Protein AF-A0A2G9LX32-F1 (afdb_monomer)

Nearest PDB str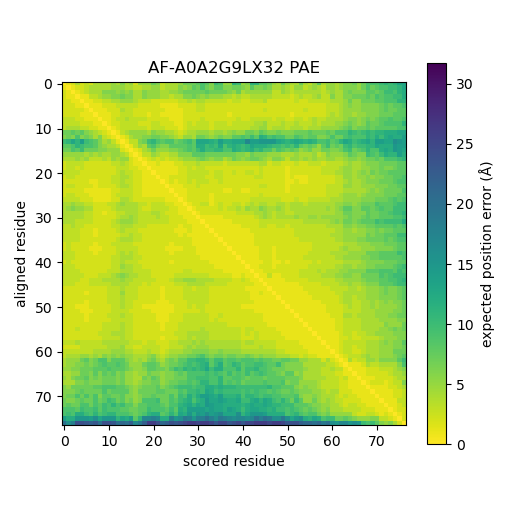uctures (foldseek):
  7vfm-assembly1_A  TM=8.093E-01  e=2.978E-01  Staphylococcus aureus subsp. aureus USA300
  7vfk-assembly1_B  TM=7.908E-01  e=2.978E-01  Staphylococcus aureus subsp. aureus USA300
  7vfk-assembly1_A  TM=7.948E-01  e=2.978E-01  Staphylococcus aureus subsp. aureus USA300
  7ec1-assembly1_B  TM=7.897E-01  e=5.423E-01  Staphylococcus aureus subsp. aureus USA300
  7vfm-assembly2_C  TM=7.803E-01  e=2.055E+00  Staphylococcus aureus subsp. aureus USA300

Solvent-accessible surface area (backbone atoms only — not comparable to full-atom values): 4437 Å² total; per-residue (Å²): 88,93,83,60,53,80,46,75,42,56,56,88,65,71,49,90,88,59,41,70,81,46,33,22,42,65,38,83,81,85,43,72,66,48,54,49,51,52,51,53,39,68,70,33,65,64,59,34,52,47,20,24,52,41,21,42,52,51,53,65,62,61,27,67,70,54,46,49,50,56,49,47,62,63,73,77,104

Radius of gyration: 15.24 Å; Cα contacts (8 Å, |Δi|>4): 74; chains: 1; bounding box: 35×20×42 Å

Mean predicted aligned error: 4.56 Å

pLDDT: mean 90.74, std 6.58, range [56.53, 97.56]

Foldseek 3Di:
DVVLFAAEEEPVVVDPLDDDLQQHPYDHPPDPVSVVVVVVCVPPPVSSNRNSVRNVVSVVCVDPVNVVVVVCVVVVD

Secondary structure (DSSP, 8-state):
-TT-PPPEEEGGG--TT--BTTTBEEE-S-SHHHHHHHHHHHH-HHHHHHHHHHHHHHHHHS-HHHHHHHHHHHHT-

Structure (mmCIF, N/CA/C/O backbone):
data_AF-A0A2G9LX32-F1
#
_entry.id   AF-A0A2G9LX32-F1
#
loop_
_atom_site.group_PDB
_atom_site.id
_atom_site.type_symbol
_atom_site.label_atom_id
_atom_site.label_alt_id
_atom_site.label_comp_id
_atom_site.label_asym_id
_atom_site.label_entity_id
_atom_site.label_seq_id
_atom_site.pdbx_PDB_ins_code
_atom_site.Cartn_x
_atom_site.Cartn_y
_atom_site.Cartn_z
_atom_site.occupancy
_atom_site.B_iso_or_equiv
_atom_site.auth_seq_id
_atom_site.auth_comp_id
_atom_site.auth_asym_id
_atom_site.auth_atom_id
_atom_site.pdbx_PDB_model_num
ATOM 1 N N . MET A 1 1 ? -0.160 6.363 -5.497 1.00 82.00 1 MET A N 1
ATOM 2 C CA . MET A 1 1 ? 1.263 6.403 -5.078 1.00 82.00 1 MET A CA 1
ATOM 3 C C . MET A 1 1 ? 1.850 7.805 -5.169 1.00 82.00 1 MET A C 1
ATOM 5 O O . MET A 1 1 ? 2.241 8.325 -4.137 1.00 82.00 1 MET A O 1
ATOM 9 N N . ALA A 1 2 ? 1.863 8.449 -6.344 1.00 84.06 2 ALA A N 1
ATOM 10 C CA . ALA A 1 2 ? 2.489 9.768 -6.537 1.00 84.06 2 ALA A CA 1
ATOM 11 C C . ALA A 1 2 ? 1.903 10.916 -5.685 1.00 84.06 2 ALA A C 1
ATOM 13 O O . ALA A 1 2 ? 2.586 11.899 -5.427 1.00 84.06 2 ALA A O 1
ATOM 14 N N . SER A 1 3 ? 0.657 10.790 -5.221 1.00 85.56 3 SER A N 1
ATOM 15 C CA . SER A 1 3 ? 0.004 11.780 -4.355 1.00 85.56 3 SER A CA 1
ATOM 16 C C . SER A 1 3 ? 0.500 11.782 -2.904 1.00 85.56 3 SER A C 1
ATOM 18 O O . SER A 1 3 ? 0.129 12.665 -2.139 1.00 85.56 3 SER A O 1
ATOM 20 N N . GLY A 1 4 ? 1.289 10.785 -2.486 1.00 86.94 4 GLY A N 1
ATOM 21 C CA . GLY A 1 4 ? 1.764 10.672 -1.104 1.00 86.94 4 GLY A CA 1
ATOM 22 C C . GLY A 1 4 ? 0.697 10.341 -0.068 1.00 86.94 4 GLY A C 1
ATOM 23 O O . GLY A 1 4 ? 0.911 10.535 1.125 1.00 86.94 4 GLY A O 1
ATOM 24 N N . CYS A 1 5 ? -0.452 9.838 -0.508 1.00 92.38 5 CYS A N 1
ATOM 25 C CA . CYS A 1 5 ? -1.502 9.367 0.382 1.00 92.38 5 CYS A CA 1
ATOM 26 C C . CYS A 1 5 ? -1.218 7.942 0.875 1.00 92.38 5 CYS A C 1
ATOM 28 O O . CYS A 1 5 ? -0.549 7.158 0.200 1.00 92.38 5 CYS A O 1
ATOM 30 N N . LEU A 1 6 ? -1.796 7.592 2.028 1.00 94.19 6 LEU A N 1
ATOM 31 C CA . LEU A 1 6 ? -1.898 6.200 2.456 1.00 94.19 6 LEU A CA 1
ATOM 32 C C . LEU A 1 6 ? -2.765 5.440 1.445 1.00 94.19 6 LEU A C 1
ATOM 34 O O . LEU A 1 6 ? -3.903 5.832 1.192 1.00 94.19 6 LEU A O 1
ATOM 38 N N . LEU A 1 7 ? -2.218 4.376 0.865 1.00 93.19 7 LEU A N 1
ATOM 39 C CA . LEU A 1 7 ? -2.913 3.578 -0.137 1.00 93.19 7 LEU A CA 1
ATOM 40 C C . LEU A 1 7 ? -3.686 2.449 0.522 1.00 93.19 7 LEU A C 1
ATOM 42 O O . LEU A 1 7 ? -3.135 1.701 1.329 1.00 93.19 7 LEU A O 1
ATOM 46 N N . VAL A 1 8 ? -4.946 2.327 0.128 1.00 94.25 8 VAL A N 1
ATOM 47 C CA . VAL A 1 8 ? -5.826 1.221 0.486 1.00 94.25 8 VAL A CA 1
ATOM 48 C C . VAL A 1 8 ? -6.355 0.642 -0.818 1.00 94.25 8 VAL A C 1
ATOM 50 O O . VAL A 1 8 ? -6.891 1.386 -1.639 1.00 94.25 8 VAL A O 1
ATOM 53 N N . CYS A 1 9 ? -6.166 -0.656 -1.025 1.00 93.00 9 CYS A N 1
ATOM 54 C CA . CYS A 1 9 ? -6.513 -1.344 -2.266 1.00 93.00 9 CYS A CA 1
ATOM 55 C C . CYS A 1 9 ? -7.317 -2.606 -1.957 1.00 93.00 9 CYS A C 1
ATOM 57 O O . CYS A 1 9 ? -7.076 -3.249 -0.937 1.00 93.00 9 CYS A O 1
ATOM 59 N N . SER A 1 10 ? -8.241 -2.980 -2.847 1.00 92.62 10 SER A N 1
ATOM 60 C CA . SER A 1 10 ? -8.839 -4.316 -2.785 1.00 92.62 10 SER A CA 1
ATOM 61 C C . SER A 1 10 ? -7.788 -5.358 -3.156 1.00 92.62 10 SER A C 1
ATOM 63 O O . SER A 1 10 ? -6.969 -5.119 -4.047 1.00 92.62 10 SER A O 1
ATOM 65 N N . LYS A 1 11 ? -7.850 -6.531 -2.531 1.00 90.69 11 LYS A N 1
ATOM 66 C CA . LYS A 1 11 ? -7.112 -7.723 -2.957 1.00 90.69 11 LYS A CA 1
ATOM 67 C C . LYS A 1 11 ? -7.385 -8.067 -4.423 1.00 90.69 11 LYS A C 1
ATOM 69 O O . LYS A 1 11 ? -6.452 -8.406 -5.142 1.00 90.69 11 LYS A O 1
ATOM 74 N N . ASP A 1 12 ? -8.612 -7.840 -4.885 1.00 86.94 12 ASP A N 1
ATOM 75 C CA . ASP A 1 12 ? -9.039 -8.102 -6.268 1.00 86.94 12 ASP A CA 1
ATOM 76 C C . ASP A 1 12 ? -8.371 -7.179 -7.294 1.00 86.94 12 ASP A C 1
ATOM 78 O O . ASP A 1 12 ? -8.503 -7.377 -8.497 1.00 86.94 12 ASP A O 1
ATOM 82 N N . SER A 1 13 ? -7.678 -6.126 -6.847 1.00 80.44 13 SER A N 1
ATOM 83 C CA . SER A 1 13 ? -6.955 -5.247 -7.766 1.00 80.44 13 SER A CA 1
ATOM 84 C C . SER A 1 13 ? -5.713 -5.916 -8.369 1.00 80.44 13 SER A C 1
ATOM 86 O O . SER A 1 13 ? -5.199 -5.370 -9.340 1.00 80.44 13 SER A O 1
ATOM 88 N N . GLU A 1 14 ? -5.220 -7.026 -7.789 1.00 74.50 14 GLU A N 1
ATOM 89 C CA . GLU A 1 14 ? -4.065 -7.836 -8.242 1.00 74.50 14 GLU A CA 1
ATOM 90 C C . GLU A 1 14 ? -2.873 -7.019 -8.778 1.00 74.50 14 GLU A C 1
ATOM 92 O O . GLU A 1 14 ? -2.150 -7.420 -9.688 1.00 74.50 14 GLU A O 1
ATOM 97 N N . GLN A 1 15 ? -2.648 -5.828 -8.219 1.00 77.50 15 GLN A N 1
ATOM 98 C CA . GLN A 1 15 ? -1.609 -4.942 -8.721 1.00 77.50 15 GLN A CA 1
ATOM 99 C C . GLN A 1 15 ? -0.251 -5.458 -8.250 1.00 77.50 15 GLN A C 1
ATOM 101 O O . GLN A 1 15 ? 0.091 -5.328 -7.080 1.00 77.50 15 GLN A O 1
ATOM 106 N N . GLU A 1 16 ? 0.577 -5.954 -9.168 1.00 76.25 16 GLU A N 1
ATOM 107 C CA . GLU A 1 16 ? 1.940 -6.436 -8.866 1.00 76.25 16 GLU A CA 1
ATOM 108 C C . GLU A 1 16 ? 2.827 -5.391 -8.164 1.00 76.25 16 GLU A C 1
ATOM 110 O O . GLU A 1 16 ? 3.843 -5.701 -7.537 1.00 76.25 16 GLU A O 1
ATOM 115 N N . ILE A 1 17 ? 2.460 -4.116 -8.290 1.00 83.44 17 ILE A N 1
ATOM 116 C CA . ILE A 1 17 ? 3.208 -2.993 -7.738 1.00 83.44 17 ILE A CA 1
ATOM 117 C C . ILE A 1 17 ? 2.840 -2.686 -6.281 1.00 83.44 17 ILE A C 1
ATOM 119 O O . ILE A 1 17 ? 3.551 -1.895 -5.657 1.00 83.44 17 ILE A O 1
ATOM 123 N N . VAL A 1 18 ? 1.760 -3.272 -5.745 1.00 87.50 18 VAL A N 1
ATOM 124 C CA . VAL A 1 18 ? 1.285 -3.032 -4.376 1.00 87.50 18 VAL A CA 1
ATOM 125 C C . VAL A 1 18 ? 1.550 -4.240 -3.474 1.00 87.50 18 VAL A C 1
ATOM 12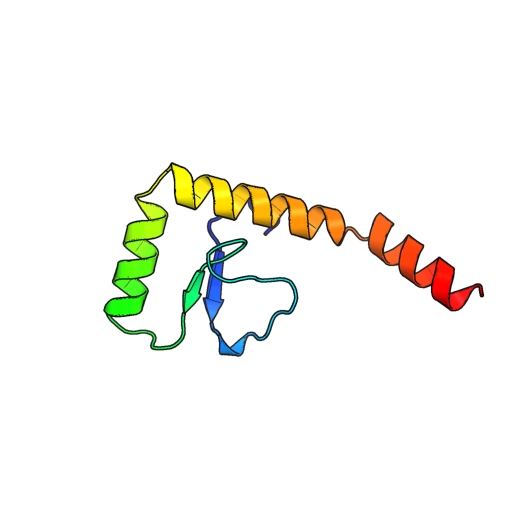7 O O . VAL A 1 18 ? 1.221 -5.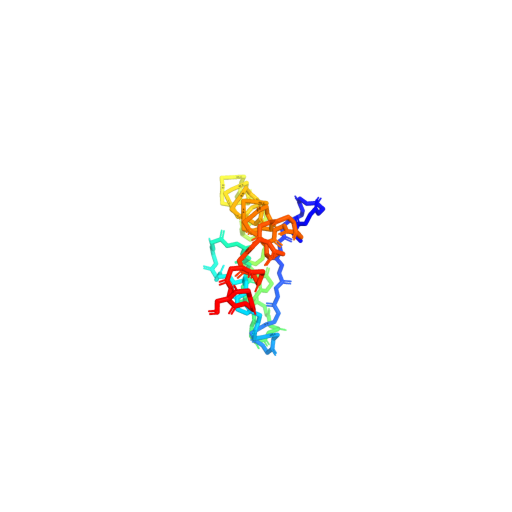373 -3.799 1.00 87.50 18 VAL A O 1
ATOM 130 N N . GLU A 1 19 ? 2.166 -3.995 -2.320 1.00 91.12 19 GLU A N 1
ATOM 131 C CA . GLU A 1 19 ? 2.562 -5.004 -1.340 1.00 91.12 19 GLU A CA 1
ATOM 132 C C . GLU A 1 19 ? 1.925 -4.669 0.019 1.00 91.12 19 GLU A C 1
ATOM 134 O O . GLU A 1 19 ? 2.061 -3.543 0.525 1.00 91.12 19 GLU A O 1
ATOM 139 N N . ASP A 1 20 ? 1.236 -5.645 0.617 1.00 93.44 20 ASP A N 1
ATOM 140 C CA . ASP A 1 20 ? 0.486 -5.446 1.857 1.00 93.44 20 ASP A CA 1
ATOM 141 C C . ASP A 1 20 ? 1.385 -5.062 3.044 1.00 93.44 20 ASP A C 1
ATOM 143 O O . ASP A 1 20 ? 2.459 -5.627 3.242 1.00 93.44 20 ASP A O 1
ATOM 147 N N . ASN A 1 21 ? 0.953 -4.069 3.825 1.00 92.50 21 ASN A N 1
ATOM 148 C CA . ASN A 1 21 ? 1.686 -3.399 4.912 1.00 92.50 21 ASN A CA 1
ATOM 149 C C . ASN A 1 21 ? 3.038 -2.773 4.526 1.00 92.50 21 ASN A C 1
ATOM 151 O O . ASN A 1 21 ? 3.700 -2.190 5.384 1.00 92.50 21 ASN A O 1
ATOM 155 N N . LYS A 1 22 ? 3.449 -2.843 3.256 1.00 93.38 22 LYS A N 1
ATOM 156 C CA . LYS A 1 22 ? 4.730 -2.308 2.787 1.00 93.38 22 LYS A CA 1
ATOM 157 C C . LYS A 1 22 ? 4.548 -1.072 1.926 1.00 93.38 22 LYS A C 1
ATOM 159 O O . LYS A 1 22 ? 5.148 -0.047 2.228 1.00 93.38 22 LYS A O 1
ATOM 164 N N . THR A 1 23 ? 3.728 -1.148 0.881 1.00 93.25 23 THR A N 1
ATOM 165 C CA . THR A 1 23 ? 3.393 -0.008 0.003 1.00 93.25 23 THR A CA 1
ATOM 166 C C . THR A 1 23 ? 1.901 0.318 0.024 1.00 93.25 23 THR A C 1
ATOM 168 O O . THR A 1 23 ? 1.480 1.333 -0.512 1.00 93.25 23 THR A O 1
ATOM 171 N N . SER A 1 24 ? 1.067 -0.522 0.623 1.00 94.50 24 SER A N 1
ATOM 172 C CA . SER A 1 24 ? -0.371 -0.280 0.738 1.00 94.50 24 SER A CA 1
ATOM 173 C C . SER A 1 24 ? -0.965 -1.114 1.862 1.00 94.50 24 SER A C 1
ATOM 175 O O . SER A 1 24 ? -0.317 -2.012 2.391 1.00 94.50 24 SER A O 1
ATOM 177 N N . LEU A 1 25 ? -2.222 -0.849 2.188 1.00 95.12 25 LEU A N 1
ATOM 178 C CA . LEU A 1 25 ? -3.073 -1.766 2.933 1.00 95.12 25 LEU A CA 1
ATOM 179 C C . LEU A 1 25 ? -3.978 -2.485 1.938 1.00 95.12 25 LEU A C 1
ATOM 181 O O . LEU A 1 25 ? -4.735 -1.833 1.218 1.00 95.12 25 LEU A O 1
ATOM 185 N N . ILE A 1 26 ? -3.890 -3.807 1.889 1.00 94.81 26 ILE A N 1
ATOM 186 C CA . ILE A 1 26 ? -4.751 -4.635 1.046 1.00 94.81 26 ILE A CA 1
ATOM 187 C C . ILE A 1 26 ? -5.928 -5.125 1.887 1.00 94.81 26 ILE A C 1
ATOM 189 O O . ILE A 1 26 ? -5.723 -5.782 2.905 1.00 94.81 26 ILE A O 1
ATOM 193 N N . ILE A 1 27 ? -7.148 -4.790 1.475 1.00 95.06 27 ILE A N 1
ATOM 194 C CA . ILE A 1 27 ? -8.401 -5.202 2.123 1.00 95.06 27 ILE A CA 1
ATOM 195 C C . ILE A 1 27 ? -9.136 -6.236 1.266 1.00 95.06 27 ILE A C 1
ATOM 197 O O . ILE A 1 27 ? -8.942 -6.283 0.054 1.00 95.06 27 ILE A O 1
ATOM 201 N N . GLU A 1 28 ? -9.968 -7.068 1.889 1.00 94.25 28 GLU A N 1
ATOM 202 C CA . GLU A 1 28 ? -10.632 -8.194 1.202 1.00 94.25 28 GLU A CA 1
ATOM 203 C C . GLU A 1 28 ? -12.088 -8.382 1.634 1.00 94.25 28 GLU A C 1
ATOM 205 O O . GLU A 1 28 ? -12.936 -8.734 0.821 1.00 94.25 28 GLU A O 1
ATOM 210 N N . LYS A 1 29 ? -12.404 -8.156 2.910 1.00 94.06 29 LYS A N 1
ATOM 211 C CA . LYS A 1 29 ? -13.719 -8.474 3.482 1.00 94.06 29 LYS A CA 1
ATOM 212 C C . LYS A 1 29 ? -14.696 -7.312 3.400 1.00 94.06 29 LYS A C 1
ATOM 214 O O . LYS A 1 29 ? -15.900 -7.534 3.481 1.00 94.06 29 LYS A O 1
ATOM 219 N N . PHE A 1 30 ? -14.183 -6.086 3.280 1.00 94.00 30 PHE A N 1
ATOM 220 C CA . PHE A 1 30 ? -14.966 -4.847 3.259 1.00 94.00 30 PHE A CA 1
ATOM 221 C C . PHE A 1 30 ? -15.892 -4.705 4.476 1.00 94.00 30 PHE A C 1
ATOM 223 O O . PHE A 1 30 ? -16.973 -4.122 4.404 1.00 94.00 30 PHE A O 1
ATOM 230 N N . ASP A 1 31 ? -15.457 -5.238 5.616 1.00 96.06 31 ASP A N 1
ATOM 231 C CA . ASP A 1 31 ? -16.220 -5.269 6.855 1.00 96.06 31 ASP A CA 1
ATOM 232 C C . ASP A 1 31 ? -15.589 -4.373 7.938 1.00 96.06 31 ASP A C 1
ATOM 234 O O . ASP A 1 31 ? -14.654 -3.594 7.716 1.00 96.06 31 ASP A O 1
ATOM 238 N N . LYS A 1 32 ? -16.110 -4.480 9.165 1.00 97.56 32 LYS A N 1
ATOM 239 C CA . LYS A 1 32 ? -15.584 -3.739 10.321 1.00 97.56 32 LYS A CA 1
ATOM 240 C C . LYS A 1 32 ? -14.113 -4.048 10.618 1.00 97.56 32 LYS A C 1
ATOM 242 O O . LYS A 1 32 ? -13.445 -3.195 11.203 1.00 97.56 32 LYS A O 1
ATOM 247 N N . SER A 1 33 ? -13.613 -5.233 10.271 1.00 96.50 33 SER A N 1
ATOM 248 C CA . SER A 1 33 ? -12.216 -5.600 10.515 1.00 96.50 33 SER A CA 1
ATOM 249 C C . SER A 1 33 ? -11.272 -4.829 9.591 1.00 96.50 33 SER A C 1
ATOM 251 O O . SER A 1 33 ? -10.301 -4.244 10.074 1.00 96.50 33 SER A O 1
ATOM 253 N N . ASP A 1 34 ? -11.630 -4.691 8.313 1.00 96.56 34 ASP A N 1
ATOM 254 C CA . ASP A 1 34 ? -10.878 -3.880 7.351 1.00 96.56 34 ASP A CA 1
ATOM 255 C C . ASP A 1 34 ? -10.930 -2.391 7.713 1.00 96.56 34 ASP A C 1
ATOM 257 O O . ASP A 1 34 ? -9.899 -1.715 7.740 1.00 96.56 34 ASP A O 1
ATOM 261 N N . ALA A 1 35 ? -12.103 -1.884 8.105 1.00 96.62 35 ALA A N 1
ATOM 262 C CA . ALA A 1 35 ? -12.242 -0.504 8.574 1.00 96.62 35 ALA A CA 1
ATOM 263 C C . ALA A 1 35 ? -11.364 -0.216 9.807 1.00 96.62 35 ALA A C 1
ATOM 265 O O . ALA A 1 35 ? -10.697 0.823 9.878 1.00 96.62 35 ALA A O 1
ATOM 266 N N . LYS A 1 36 ? -11.328 -1.143 10.774 1.00 97.44 36 LYS A N 1
ATOM 267 C CA . LYS A 1 36 ? -10.482 -1.032 11.969 1.00 97.44 36 LYS A CA 1
ATOM 268 C C . LYS A 1 36 ? -9.002 -1.001 11.593 1.00 97.44 36 LYS A C 1
ATOM 270 O O . LYS A 1 36 ? -8.279 -0.128 12.069 1.00 97.44 36 LYS A O 1
ATOM 275 N N . ARG A 1 37 ? -8.579 -1.884 10.691 1.00 95.75 37 ARG A N 1
ATOM 276 C CA . ARG A 1 37 ? -7.199 -1.952 10.206 1.00 95.75 37 ARG A CA 1
ATOM 277 C C . ARG A 1 37 ? -6.762 -0.659 9.511 1.00 95.75 37 ARG A C 1
ATOM 279 O O . ARG A 1 37 ? -5.681 -0.146 9.799 1.00 95.75 37 ARG A O 1
ATOM 286 N N . ILE A 1 38 ? -7.610 -0.094 8.648 1.00 96.69 38 ILE A N 1
ATOM 287 C CA . ILE A 1 38 ? -7.348 1.198 7.993 1.00 96.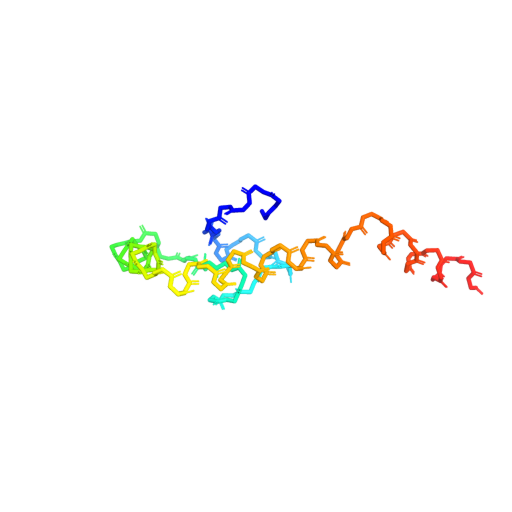69 38 ILE A CA 1
ATOM 288 C C . ILE A 1 38 ? -7.181 2.304 9.043 1.00 96.69 38 ILE A C 1
ATOM 290 O O . ILE A 1 38 ? -6.232 3.087 8.976 1.00 96.69 38 ILE A O 1
ATOM 294 N N . LEU A 1 39 ? -8.074 2.360 10.036 1.00 97.44 39 LEU A N 1
ATOM 295 C CA . LEU A 1 39 ? -8.023 3.361 11.103 1.00 97.44 39 LEU A CA 1
ATOM 296 C C . LEU A 1 39 ? -6.764 3.240 11.967 1.00 97.44 39 LEU A C 1
ATOM 298 O O . LEU A 1 39 ? -6.169 4.260 12.318 1.00 97.44 39 LEU A O 1
ATOM 302 N N . GLU A 1 40 ? -6.355 2.024 12.317 1.00 96.62 40 GLU A N 1
ATOM 303 C CA . GLU A 1 40 ? -5.137 1.767 13.092 1.00 96.62 40 GLU A CA 1
ATOM 304 C C . GLU A 1 40 ? -3.889 2.219 12.332 1.00 96.62 40 GLU A C 1
ATOM 306 O O . GLU A 1 40 ? -3.064 2.961 12.875 1.00 96.62 40 GLU A O 1
ATOM 311 N N . ALA A 1 41 ? -3.793 1.868 11.049 1.00 95.69 41 ALA A N 1
ATOM 312 C CA . ALA A 1 41 ? -2.694 2.302 10.201 1.00 95.69 41 ALA A CA 1
ATOM 313 C C . ALA A 1 41 ? -2.684 3.821 9.985 1.00 95.69 41 ALA A C 1
ATOM 315 O O . ALA A 1 41 ? -1.623 4.439 10.032 1.00 95.69 41 ALA A O 1
ATOM 316 N N . TYR A 1 42 ? -3.851 4.450 9.820 1.00 95.19 42 TYR A N 1
ATOM 317 C CA . TYR A 1 42 ? -3.961 5.902 9.678 1.00 95.19 42 TYR A CA 1
ATOM 318 C C . TYR A 1 42 ? -3.533 6.661 10.946 1.00 95.19 42 TYR A C 1
ATOM 320 O O . TYR A 1 42 ? -2.861 7.698 10.855 1.00 95.19 42 TYR A O 1
ATOM 328 N N . LYS A 1 43 ? -3.901 6.144 12.127 1.00 97.12 43 LYS A N 1
ATOM 329 C CA . LYS A 1 43 ? -3.535 6.708 13.439 1.00 97.12 43 LYS A CA 1
ATOM 330 C C . LYS A 1 43 ? -2.055 6.507 13.767 1.00 97.12 43 LYS A C 1
ATOM 332 O O . LYS A 1 43 ? -1.452 7.363 14.414 1.00 97.12 43 LYS A O 1
ATOM 337 N N . SER A 1 44 ? -1.450 5.413 13.308 1.00 96.62 44 SER A N 1
ATOM 338 C CA . SER A 1 44 ? -0.021 5.158 13.487 1.00 96.62 44 SER A CA 1
ATOM 339 C C . SER A 1 44 ? 0.823 6.023 12.547 1.00 96.62 44 SER A C 1
ATOM 341 O O . SER A 1 44 ? 0.977 5.732 11.363 1.00 96.62 44 SER A O 1
ATOM 343 N N . LYS A 1 45 ? 1.429 7.092 13.081 1.00 95.38 45 LYS A N 1
ATOM 344 C CA . LYS A 1 45 ? 2.306 7.989 12.303 1.00 95.38 45 LYS A CA 1
ATOM 345 C C . LYS A 1 45 ? 3.489 7.246 11.672 1.00 95.38 45 LYS A C 1
ATOM 347 O O . LYS A 1 45 ? 3.848 7.554 10.540 1.00 95.38 45 LYS A O 1
ATOM 352 N N . VAL A 1 46 ? 4.079 6.291 12.396 1.00 96.31 46 VAL A N 1
ATOM 353 C CA . VAL A 1 46 ? 5.235 5.508 11.929 1.00 96.31 46 VAL A CA 1
ATOM 354 C C . VAL A 1 46 ? 4.832 4.631 10.748 1.00 96.31 46 VAL A C 1
ATOM 356 O O . VAL A 1 46 ? 5.363 4.819 9.657 1.00 96.31 46 VAL A O 1
ATOM 359 N N . LEU A 1 47 ? 3.829 3.766 10.939 1.00 94.62 47 LEU A N 1
ATOM 360 C CA . LEU A 1 47 ? 3.370 2.835 9.906 1.00 94.62 47 LEU A CA 1
ATOM 361 C C . LEU A 1 47 ? 2.871 3.580 8.663 1.00 94.62 47 LEU A C 1
ATOM 363 O O . LEU A 1 47 ? 3.263 3.262 7.543 1.00 94.62 47 LEU A O 1
ATOM 367 N N . LYS A 1 48 ? 2.059 4.627 8.852 1.00 95.38 48 LYS A N 1
ATOM 368 C CA . LYS A 1 48 ? 1.557 5.452 7.748 1.00 95.38 48 LYS A C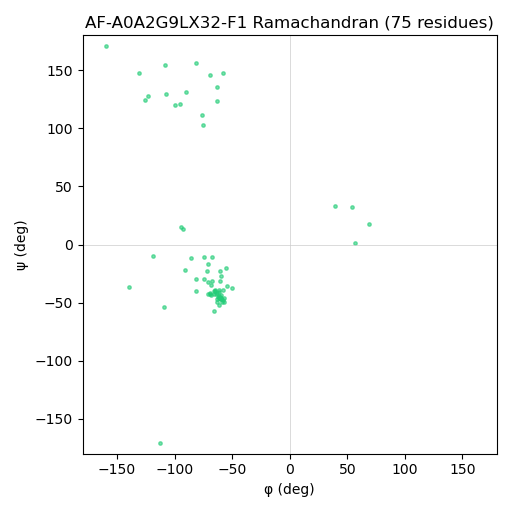A 1
ATOM 369 C C . LYS A 1 48 ? 2.694 6.044 6.916 1.00 95.38 48 LYS A C 1
ATOM 371 O O . LYS A 1 48 ? 2.670 5.960 5.690 1.00 95.38 48 LYS A O 1
ATOM 376 N N . ASN A 1 49 ? 3.676 6.661 7.572 1.00 95.50 49 ASN A N 1
ATOM 377 C CA . ASN A 1 49 ? 4.780 7.318 6.878 1.00 95.50 49 ASN A C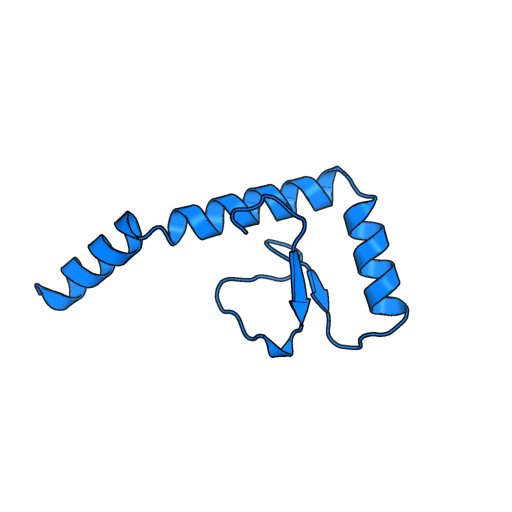A 1
ATOM 378 C C . ASN A 1 49 ? 5.699 6.310 6.185 1.00 95.50 49 ASN A C 1
ATOM 380 O O . ASN A 1 49 ? 6.210 6.604 5.106 1.00 95.50 49 ASN A O 1
ATOM 384 N N . GLU A 1 50 ? 5.896 5.134 6.778 1.00 96.00 50 GLU A N 1
ATOM 385 C CA . GLU A 1 50 ? 6.657 4.048 6.167 1.00 96.00 50 GLU A CA 1
ATOM 386 C C . GLU A 1 50 ? 5.988 3.558 4.878 1.00 96.00 50 GLU A C 1
ATOM 388 O O . GLU A 1 50 ? 6.631 3.542 3.826 1.00 96.00 50 GLU A O 1
ATOM 393 N N . ILE A 1 51 ? 4.679 3.284 4.926 1.00 95.31 51 ILE A N 1
ATOM 394 C CA . ILE A 1 51 ? 3.899 2.873 3.754 1.00 95.31 51 ILE A CA 1
ATOM 395 C C . ILE A 1 51 ? 3.974 3.933 2.649 1.00 95.31 51 ILE A C 1
ATOM 397 O O . ILE A 1 51 ? 4.265 3.609 1.495 1.00 95.31 51 ILE A O 1
ATOM 401 N N . ILE A 1 52 ? 3.767 5.212 2.981 1.00 95.19 52 ILE A N 1
ATOM 402 C CA . ILE A 1 52 ? 3.834 6.317 2.009 1.00 95.19 52 ILE A CA 1
ATOM 403 C C . ILE A 1 52 ? 5.235 6.424 1.390 1.00 95.19 52 ILE A C 1
ATOM 405 O O . ILE A 1 52 ? 5.367 6.534 0.169 1.00 95.19 52 ILE A O 1
ATOM 409 N N . LYS A 1 53 ? 6.294 6.360 2.205 1.00 95.06 53 LYS A N 1
ATOM 410 C CA . LYS A 1 53 ? 7.685 6.435 1.734 1.00 95.06 53 LYS A CA 1
ATOM 411 C C . LYS A 1 53 ? 8.010 5.293 0.771 1.00 95.06 53 LYS A C 1
ATOM 413 O O . LYS A 1 53 ? 8.585 5.528 -0.292 1.00 95.06 53 LYS A O 1
ATOM 418 N N . ASN A 1 54 ? 7.626 4.072 1.124 1.00 94.69 54 ASN A N 1
ATOM 419 C CA . ASN A 1 54 ? 7.847 2.893 0.292 1.00 94.69 54 ASN A CA 1
ATOM 420 C C . ASN A 1 54 ? 7.042 2.965 -1.011 1.00 94.69 54 ASN A C 1
ATOM 422 O O . ASN A 1 54 ? 7.577 2.658 -2.073 1.00 94.69 54 ASN A O 1
ATOM 426 N N . SER A 1 55 ? 5.801 3.455 -0.951 1.00 93.19 55 SER A N 1
ATOM 427 C CA . SER A 1 55 ? 4.962 3.712 -2.132 1.00 93.19 55 SER A CA 1
ATOM 428 C C . SER A 1 55 ? 5.625 4.671 -3.115 1.00 93.19 55 SER A C 1
ATOM 430 O O . SER A 1 55 ? 5.653 4.420 -4.320 1.00 93.19 55 SER A O 1
ATOM 432 N N . PHE A 1 56 ? 6.180 5.773 -2.604 1.00 92.56 56 PHE A N 1
ATOM 433 C CA . PHE A 1 56 ? 6.915 6.742 -3.415 1.00 92.56 56 PHE A CA 1
ATOM 434 C C . PHE A 1 56 ? 8.176 6.144 -4.029 1.00 92.56 56 PHE A C 1
ATOM 436 O O . PHE A 1 56 ? 8.468 6.366 -5.203 1.00 92.56 56 PHE A O 1
ATOM 443 N N . LYS A 1 57 ? 8.926 5.364 -3.248 1.00 91.25 57 LYS A N 1
ATOM 444 C CA . LYS A 1 57 ? 10.116 4.679 -3.752 1.00 91.25 57 LYS A CA 1
ATOM 445 C C . LYS A 1 57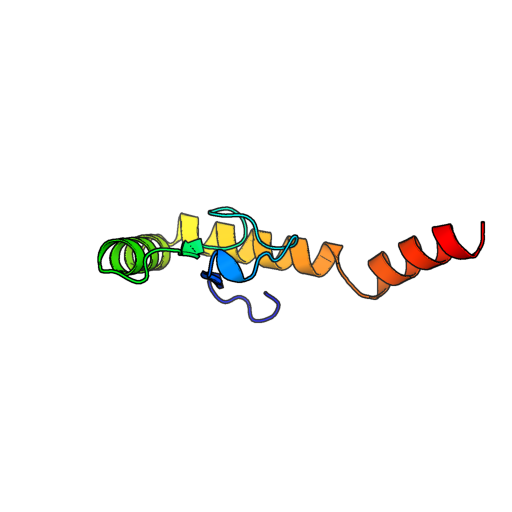 ? 9.755 3.729 -4.899 1.00 91.25 57 LYS A C 1
ATOM 447 O O . LYS A 1 57 ? 10.392 3.795 -5.946 1.00 91.25 57 LYS A O 1
ATOM 452 N N . LYS A 1 58 ? 8.701 2.926 -4.732 1.00 90.75 58 LYS A N 1
ATOM 453 C CA . LYS A 1 58 ? 8.227 1.966 -5.738 1.00 90.75 58 LYS A CA 1
ATOM 454 C C . LYS A 1 58 ? 7.834 2.653 -7.048 1.00 90.75 58 LYS A C 1
ATOM 456 O O . LYS A 1 58 ? 8.284 2.234 -8.108 1.00 90.75 58 LYS A O 1
ATOM 461 N N . ILE A 1 59 ? 7.066 3.746 -7.004 1.00 89.06 59 ILE A N 1
ATOM 462 C CA . ILE A 1 59 ? 6.690 4.449 -8.244 1.00 89.06 59 ILE A CA 1
ATOM 463 C C . ILE A 1 59 ? 7.893 5.114 -8.933 1.00 89.06 59 ILE A C 1
ATOM 465 O O . ILE A 1 59 ? 7.958 5.133 -10.157 1.00 89.06 59 ILE A O 1
ATOM 469 N N . ASN A 1 60 ? 8.894 5.572 -8.174 1.00 87.56 60 ASN A N 1
ATOM 470 C CA . ASN A 1 60 ? 10.149 6.091 -8.731 1.00 87.56 60 ASN A C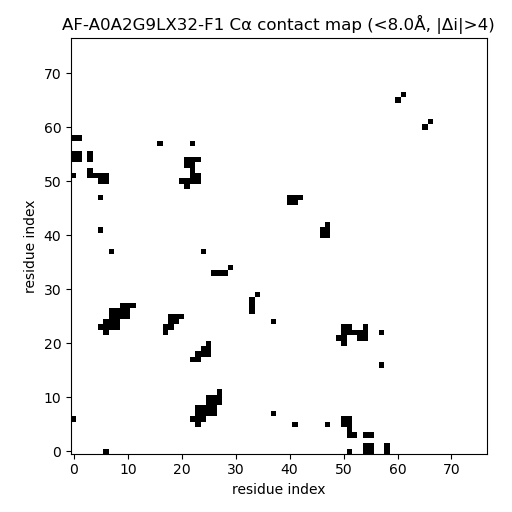A 1
ATOM 471 C C . ASN A 1 60 ? 11.053 4.994 -9.320 1.00 87.56 60 ASN A C 1
ATOM 473 O O . ASN A 1 60 ? 11.938 5.282 -10.127 1.00 87.56 60 ASN A O 1
ATOM 477 N N . GLU A 1 61 ? 10.905 3.740 -8.897 1.00 87.06 61 GLU A N 1
ATOM 478 C CA . GLU A 1 61 ? 11.540 2.582 -9.540 1.00 87.06 61 GLU A CA 1
ATOM 479 C C . GLU A 1 61 ? 10.855 2.226 -10.863 1.00 87.06 61 GLU A C 1
ATOM 481 O O . GLU A 1 61 ? 11.522 1.773 -11.789 1.00 87.06 61 GLU A O 1
ATOM 486 N N . LEU A 1 62 ? 9.559 2.514 -10.968 1.00 85.44 62 LEU A N 1
ATOM 487 C CA . LEU A 1 62 ? 8.724 2.301 -12.150 1.00 85.44 62 LEU A CA 1
ATOM 488 C C . LEU A 1 62 ? 8.610 3.547 -13.041 1.00 85.44 62 LEU A C 1
ATOM 490 O O . LEU A 1 62 ? 7.718 3.617 -13.885 1.00 85.44 62 LEU A O 1
ATOM 494 N N . SER A 1 63 ? 9.475 4.548 -12.854 1.00 84.50 63 SER A N 1
ATOM 495 C CA . SER A 1 63 ? 9.434 5.763 -13.667 1.00 84.50 63 SER A CA 1
ATOM 496 C C . SER A 1 63 ? 9.583 5.430 -15.154 1.00 84.50 63 SER A C 1
ATOM 498 O O . SER A 1 63 ? 10.297 4.493 -15.522 1.00 84.50 63 SER A O 1
ATOM 500 N N . LEU A 1 64 ? 8.941 6.229 -16.015 1.00 82.38 64 LEU A N 1
ATOM 501 C CA . LEU A 1 64 ? 9.016 6.083 -17.475 1.00 82.38 64 LEU A CA 1
ATOM 502 C C . LEU A 1 64 ? 10.461 5.982 -17.974 1.00 82.38 64 LEU A C 1
ATOM 504 O O . LEU A 1 64 ? 10.746 5.197 -18.868 1.00 82.38 64 LEU A O 1
ATOM 508 N N . GLU A 1 65 ? 11.375 6.729 -17.359 1.00 85.75 65 GLU A N 1
ATOM 509 C CA . GLU A 1 65 ? 12.803 6.682 -17.668 1.00 85.75 65 GLU A CA 1
ATOM 510 C C . GLU A 1 65 ? 13.406 5.290 -17.415 1.00 85.75 65 GLU A C 1
ATOM 512 O O . GLU A 1 65 ? 14.025 4.704 -18.303 1.00 85.75 65 GLU A O 1
ATOM 517 N N . LYS A 1 66 ? 13.195 4.720 -16.222 1.00 86.19 66 LYS A N 1
ATOM 518 C CA . LYS A 1 66 ? 13.741 3.403 -15.861 1.00 86.19 66 LYS A CA 1
ATOM 519 C C . LYS A 1 66 ? 13.073 2.278 -16.637 1.00 86.19 66 LYS A C 1
ATOM 521 O O . LYS A 1 66 ? 13.746 1.351 -17.087 1.00 86.19 66 LYS A O 1
ATOM 526 N N . TRP A 1 67 ? 11.758 2.363 -16.795 1.00 86.56 67 TRP A N 1
ATOM 527 C CA . TRP A 1 67 ? 10.983 1.362 -17.513 1.00 86.56 67 TRP A CA 1
ATOM 528 C C . TRP A 1 67 ? 11.292 1.386 -19.013 1.00 86.56 67 TRP A C 1
ATOM 530 O O . TRP A 1 67 ? 11.528 0.336 -19.613 1.00 86.56 67 TRP A O 1
ATOM 540 N N . GLY A 1 68 ? 11.401 2.581 -19.598 1.00 87.25 68 GLY A N 1
ATOM 541 C CA . GLY A 1 68 ? 11.825 2.792 -20.979 1.00 87.25 68 GLY A CA 1
ATOM 542 C C . GLY A 1 68 ? 13.235 2.271 -21.235 1.00 87.25 68 GLY A C 1
ATOM 543 O O . GLY A 1 68 ? 13.437 1.534 -22.196 1.00 87.25 68 GLY A O 1
ATOM 544 N N . LYS A 1 69 ? 14.190 2.550 -20.336 1.00 88.25 69 LYS A N 1
ATOM 545 C CA . LYS A 1 69 ? 15.556 2.015 -20.436 1.00 88.25 69 LYS A CA 1
ATOM 546 C C . LYS A 1 69 ? 15.572 0.485 -20.439 1.00 88.25 69 LYS A C 1
ATOM 548 O O . LYS A 1 69 ? 16.154 -0.115 -21.335 1.00 88.25 69 LYS A O 1
ATOM 553 N N . LYS A 1 70 ? 14.879 -0.144 -19.484 1.00 86.88 70 LYS A N 1
ATOM 554 C CA . LYS A 1 70 ? 14.794 -1.610 -19.390 1.00 86.88 70 LYS A CA 1
ATOM 555 C C . LYS A 1 70 ? 14.143 -2.228 -20.631 1.00 86.88 70 LYS A C 1
ATOM 557 O O . LYS A 1 70 ? 14.575 -3.273 -21.100 1.00 86.88 70 LYS A O 1
ATOM 562 N N . THR A 1 71 ? 13.113 -1.580 -21.167 1.00 87.62 71 THR A N 1
ATOM 563 C CA . THR A 1 71 ? 12.418 -2.043 -22.375 1.00 87.62 71 THR A CA 1
ATOM 564 C C . THR A 1 71 ? 13.316 -1.922 -23.605 1.00 87.62 7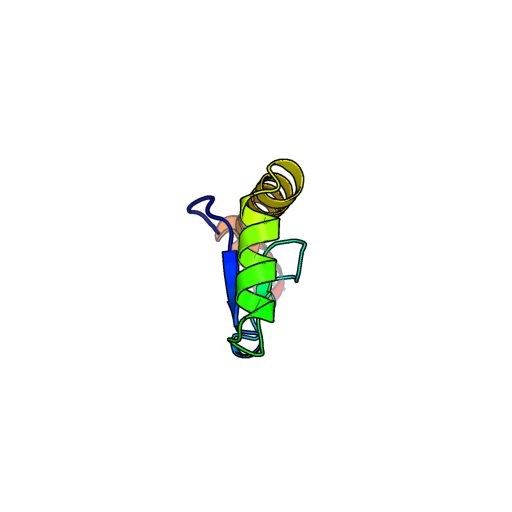1 THR A C 1
ATOM 566 O O . THR A 1 71 ? 13.419 -2.867 -24.381 1.00 87.62 71 THR A O 1
ATOM 569 N N . ALA A 1 72 ? 14.032 -0.804 -23.753 1.00 89.25 72 ALA A N 1
ATOM 570 C CA . ALA A 1 72 ? 14.992 -0.607 -24.834 1.00 89.25 72 ALA A CA 1
ATOM 571 C C . ALA A 1 72 ? 16.135 -1.636 -24.789 1.00 89.25 72 ALA A C 1
ATOM 573 O O . ALA A 1 72 ? 16.492 -2.173 -25.829 1.00 89.25 72 ALA A O 1
ATOM 574 N N . GLU A 1 73 ? 16.660 -1.973 -23.606 1.00 92.19 73 GLU A N 1
ATOM 575 C CA . GLU A 1 73 ? 17.686 -3.019 -23.432 1.00 92.19 73 GLU A CA 1
ATOM 576 C C . GLU A 1 73 ? 17.219 -4.414 -23.881 1.00 92.19 73 GLU A C 1
ATOM 578 O O . GLU A 1 73 ? 18.035 -5.224 -24.318 1.00 92.19 73 GLU A O 1
ATOM 583 N N . VAL A 1 74 ? 15.922 -4.711 -23.758 1.00 92.94 74 VAL A N 1
ATOM 584 C CA . VAL A 1 74 ? 15.335 -5.981 -24.212 1.00 92.94 74 VAL A CA 1
ATOM 585 C C . VAL A 1 74 ? 15.053 -5.960 -25.715 1.00 92.94 74 VAL A C 1
ATOM 587 O O . VAL A 1 74 ? 15.272 -6.969 -26.375 1.00 92.94 74 VAL A O 1
ATOM 590 N N . LEU A 1 75 ? 14.566 -4.836 -26.250 1.00 90.81 75 LEU A N 1
ATOM 591 C CA . LEU A 1 75 ? 14.164 -4.707 -27.656 1.00 90.81 75 LEU A CA 1
ATOM 592 C C . LEU A 1 75 ? 15.330 -4.452 -28.623 1.00 90.81 75 LEU A C 1
ATOM 594 O O . LEU A 1 75 ? 15.227 -4.812 -29.788 1.00 90.81 75 LEU A O 1
ATOM 598 N N . LEU A 1 76 ? 16.406 -3.799 -28.171 1.00 86.81 76 LEU A N 1
ATOM 599 C CA . LEU A 1 76 ? 17.605 -3.496 -28.972 1.00 86.81 76 LEU A CA 1
ATOM 600 C C . LEU A 1 76 ? 18.695 -4.572 -28.840 1.00 86.81 76 LEU A C 1
ATOM 602 O O . LEU A 1 76 ? 19.847 -4.334 -29.205 1.00 86.81 76 LEU A O 1
ATOM 606 N N . LYS A 1 77 ? 18.335 -5.722 -28.272 1.00 56.53 77 LYS A N 1
ATOM 607 C CA . LYS A 1 77 ? 19.180 -6.906 -28.149 1.00 56.53 77 LYS A CA 1
ATOM 608 C C . LYS A 1 77 ? 19.001 -7.815 -29.357 1.00 56.53 77 LYS A C 1
ATOM 610 O O . LYS A 1 77 ? 20.014 -8.432 -29.748 1.00 56.53 77 LYS A O 1
#

Sequence (77 aa):
MASGCLLVCSKDSEQEIVEDNKTSLIIEKFDKSDAKRILEAYKSKVLKNEIIKNSFKKINELSLEKWGKKTAEVLLK